Protein AF-A0A2V8XI41-F1 (afdb_monomer_lite)

Structure (mmCIF, N/CA/C/O backbone):
data_AF-A0A2V8XI41-F1
#
_entry.id   AF-A0A2V8XI41-F1
#
loop_
_atom_site.group_PDB
_atom_site.id
_atom_site.type_symbol
_atom_site.label_atom_id
_atom_site.label_alt_id
_atom_site.label_comp_id
_atom_site.label_asym_id
_atom_site.label_entity_id
_atom_site.label_seq_id
_atom_site.pdbx_PDB_ins_code
_atom_site.Cartn_x
_atom_site.Cartn_y
_atom_site.Cartn_z
_atom_site.occupancy
_atom_site.B_iso_or_equiv
_atom_site.auth_seq_id
_atom_site.auth_comp_id
_atom_site.auth_asym_id
_atom_site.auth_atom_id
_atom_site.pdbx_PDB_model_num
ATOM 1 N N . MET A 1 1 ? 23.744 -3.435 17.128 1.00 52.03 1 MET A N 1
ATOM 2 C CA . MET A 1 1 ? 22.306 -3.252 17.400 1.00 52.03 1 MET A CA 1
ATOM 3 C C . MET A 1 1 ? 21.596 -3.872 16.221 1.00 52.03 1 MET A C 1
ATOM 5 O O . MET A 1 1 ? 21.687 -3.334 15.121 1.00 52.03 1 MET A O 1
ATOM 9 N N . ASP A 1 2 ? 21.078 -5.078 16.417 1.00 66.81 2 ASP A N 1
ATOM 10 C CA . ASP A 1 2 ? 20.648 -5.931 15.314 1.00 66.81 2 ASP A CA 1
ATOM 11 C C . ASP A 1 2 ? 19.346 -5.410 14.713 1.00 66.81 2 ASP A C 1
ATOM 13 O O . ASP A 1 2 ? 18.429 -5.002 15.425 1.00 66.81 2 ASP A O 1
ATOM 17 N N . LEU A 1 3 ? 19.260 -5.430 13.382 1.00 59.25 3 LEU A N 1
ATOM 18 C CA . LEU A 1 3 ? 18.092 -5.008 12.600 1.00 59.25 3 LEU A CA 1
ATOM 19 C C . LEU A 1 3 ? 16.779 -5.597 13.158 1.00 59.25 3 LEU A C 1
ATOM 21 O O . LEU A 1 3 ? 15.754 -4.923 13.218 1.00 59.25 3 LEU A O 1
ATOM 25 N N . LEU A 1 4 ? 16.839 -6.844 13.627 1.00 60.44 4 LEU A N 1
ATOM 26 C CA . LEU A 1 4 ? 15.747 -7.568 14.278 1.00 60.44 4 LEU A CA 1
ATOM 27 C C . LEU A 1 4 ? 15.261 -6.890 15.564 1.00 60.44 4 LEU A C 1
ATOM 29 O O . LEU A 1 4 ? 14.059 -6.773 15.790 1.00 60.44 4 LEU A O 1
ATOM 33 N N . GLU A 1 5 ? 16.179 -6.404 16.388 1.00 75.19 5 GLU A N 1
ATOM 34 C CA . GLU A 1 5 ? 15.878 -5.745 17.657 1.00 75.19 5 GLU A CA 1
ATOM 35 C C . GLU A 1 5 ? 15.208 -4.384 17.425 1.00 75.19 5 GLU A C 1
ATOM 37 O O . GLU A 1 5 ? 14.225 -4.043 18.088 1.00 75.19 5 GLU A O 1
ATOM 42 N N . ALA A 1 6 ? 15.659 -3.653 16.399 1.00 71.00 6 ALA A N 1
ATOM 43 C CA . ALA A 1 6 ? 15.021 -2.418 15.948 1.00 71.00 6 ALA A CA 1
ATOM 44 C C . ALA A 1 6 ? 13.604 -2.667 15.400 1.00 71.00 6 ALA A C 1
ATOM 46 O O . ALA A 1 6 ? 12.681 -1.921 15.733 1.00 71.00 6 ALA A O 1
ATOM 47 N N . ILE A 1 7 ? 13.403 -3.739 14.623 1.00 65.94 7 ILE A N 1
ATOM 48 C CA . ILE A 1 7 ? 12.078 -4.142 14.121 1.00 65.94 7 ILE A CA 1
ATOM 49 C C . ILE A 1 7 ? 11.144 -4.485 15.286 1.00 65.94 7 ILE A C 1
ATOM 51 O O . ILE A 1 7 ? 10.020 -3.985 15.324 1.00 65.94 7 ILE A O 1
ATOM 55 N N . PHE A 1 8 ? 11.595 -5.278 16.262 1.00 71.81 8 PHE A N 1
ATOM 56 C CA . PHE A 1 8 ? 10.789 -5.633 17.436 1.00 71.81 8 PHE A CA 1
ATOM 57 C C . PHE A 1 8 ? 10.455 -4.420 18.313 1.00 71.81 8 PHE A C 1
ATOM 59 O O . PHE A 1 8 ? 9.325 -4.307 18.801 1.00 71.81 8 PHE A O 1
ATOM 66 N N . ALA A 1 9 ? 11.401 -3.495 18.497 1.00 75.00 9 ALA A N 1
ATOM 67 C CA . ALA A 1 9 ? 11.170 -2.248 19.221 1.00 75.00 9 ALA A CA 1
ATOM 68 C C . ALA A 1 9 ? 10.137 -1.362 18.507 1.00 75.00 9 ALA A C 1
ATOM 70 O O . ALA A 1 9 ? 9.217 -0.847 19.149 1.00 75.00 9 ALA A O 1
ATOM 71 N N . LEU A 1 10 ? 10.236 -1.251 17.179 1.00 71.19 10 LEU A N 1
ATOM 72 C CA . LEU A 1 10 ? 9.274 -0.530 16.349 1.00 71.19 10 LEU A CA 1
ATOM 73 C C . LEU A 1 10 ? 7.880 -1.169 16.437 1.00 71.19 10 LEU A C 1
ATOM 75 O O . LEU A 1 10 ? 6.897 -0.467 16.664 1.00 71.19 10 LEU A O 1
ATOM 79 N N . LEU A 1 11 ? 7.795 -2.500 16.348 1.00 71.44 11 LEU A N 1
ATOM 80 C CA . LEU A 1 11 ? 6.546 -3.255 16.487 1.00 71.44 11 LEU A CA 1
ATOM 81 C C . LEU A 1 11 ? 5.893 -3.019 17.852 1.00 71.44 11 LEU A C 1
ATOM 83 O O . LEU A 1 11 ? 4.694 -2.751 17.914 1.00 71.44 11 LEU A O 1
ATOM 87 N N . ARG A 1 12 ? 6.672 -3.041 18.942 1.00 73.62 12 ARG A N 1
ATOM 88 C CA . ARG A 1 12 ? 6.181 -2.715 20.294 1.00 73.62 12 ARG A CA 1
ATOM 89 C C . ARG A 1 12 ? 5.678 -1.284 20.405 1.00 73.62 12 ARG A C 1
ATOM 91 O O . ARG A 1 12 ? 4.618 -1.067 20.989 1.00 73.62 12 ARG A O 1
ATOM 98 N N . ALA A 1 13 ? 6.423 -0.317 19.876 1.00 70.88 13 ALA A N 1
ATOM 99 C CA . ALA A 1 13 ? 6.037 1.091 19.923 1.00 70.88 13 ALA A CA 1
ATOM 100 C C . ALA A 1 13 ? 4.737 1.339 19.142 1.00 70.88 13 ALA A C 1
ATOM 102 O O . ALA A 1 13 ? 3.831 2.013 19.637 1.00 70.88 13 ALA A O 1
ATOM 103 N N . VAL A 1 14 ? 4.612 0.729 17.960 1.00 66.56 14 VAL A N 1
ATOM 104 C CA . VAL A 1 14 ? 3.395 0.767 17.139 1.00 66.56 14 VAL A CA 1
ATOM 105 C C . VAL A 1 14 ? 2.228 0.109 17.869 1.00 66.56 14 VAL A C 1
ATOM 107 O O . VAL A 1 14 ? 1.173 0.727 17.987 1.00 66.56 14 VAL A O 1
ATOM 110 N N . LEU A 1 15 ? 2.414 -1.096 18.416 1.00 67.38 15 LEU A N 1
ATOM 111 C CA . LEU A 1 15 ? 1.382 -1.809 19.177 1.00 67.38 15 LEU A CA 1
ATOM 112 C C . LEU A 1 15 ? 0.883 -0.982 20.368 1.00 67.38 15 LEU A C 1
ATOM 114 O O . LEU A 1 15 ? -0.326 -0.845 20.542 1.00 67.38 15 LEU A O 1
ATOM 118 N N . LYS A 1 16 ? 1.794 -0.366 21.131 1.00 67.06 16 LYS A N 1
ATOM 119 C CA . LYS A 1 16 ? 1.453 0.469 22.292 1.00 67.06 16 LYS A CA 1
ATOM 120 C C . LYS A 1 16 ? 0.665 1.724 21.895 1.00 67.06 16 LYS A C 1
ATOM 122 O O . LYS A 1 16 ? -0.341 2.049 22.521 1.00 67.06 16 LYS A O 1
ATOM 127 N N . ALA A 1 17 ? 1.057 2.386 20.807 1.00 60.97 17 ALA A N 1
ATOM 128 C CA . ALA A 1 17 ? 0.324 3.537 20.273 1.00 60.97 17 ALA A CA 1
ATOM 129 C C . ALA A 1 17 ? -1.046 3.158 19.669 1.00 60.97 17 ALA A C 1
ATOM 131 O O . ALA A 1 17 ? -1.939 4.001 19.558 1.00 60.97 17 ALA A O 1
ATOM 132 N N . VAL A 1 18 ? -1.214 1.901 19.249 1.00 60.62 18 VAL A N 1
ATOM 133 C CA . VAL A 1 18 ? -2.460 1.344 18.700 1.00 60.62 18 VAL A CA 1
ATOM 134 C C . VAL A 1 18 ? -3.422 0.877 19.801 1.00 60.62 18 VAL A C 1
ATOM 136 O O . VAL A 1 18 ? -4.619 0.745 19.551 1.00 60.62 18 VAL A O 1
ATOM 139 N N . THR A 1 19 ? -2.957 0.636 21.025 1.00 59.16 19 THR A N 1
ATOM 140 C CA . THR A 1 19 ? -3.825 0.211 22.136 1.00 59.16 19 THR A CA 1
ATOM 141 C C . THR A 1 19 ? -4.549 1.355 22.850 1.00 59.16 19 THR A C 1
ATOM 143 O O . THR A 1 19 ? -5.601 1.106 23.422 1.00 59.16 19 THR A O 1
ATOM 146 N N . GLU A 1 20 ? -4.058 2.597 22.779 1.00 60.56 20 GLU A N 1
ATOM 147 C CA . GLU A 1 20 ? -4.636 3.741 23.521 1.00 60.56 20 GLU A CA 1
ATOM 148 C C . GLU A 1 20 ? -5.759 4.499 22.786 1.00 60.56 20 GLU A C 1
ATOM 150 O O . GLU A 1 20 ? -6.403 5.367 23.371 1.00 60.56 20 GLU A O 1
ATOM 155 N N . LYS A 1 21 ? -6.015 4.211 21.503 1.00 65.00 21 LYS A N 1
ATOM 156 C CA . LYS A 1 21 ? -7.004 4.948 20.693 1.00 65.00 21 LYS A CA 1
ATOM 157 C C . LYS A 1 21 ? -8.330 4.202 20.547 1.00 65.00 21 LYS A C 1
ATOM 159 O O . LYS A 1 21 ? -8.355 2.975 20.490 1.00 65.00 21 LYS A O 1
ATOM 164 N N . SER A 1 22 ? -9.417 4.969 20.407 1.00 76.25 22 SER A N 1
ATOM 165 C CA . SER A 1 22 ? -10.747 4.442 20.076 1.00 76.25 22 SER A CA 1
ATOM 166 C C . SER A 1 22 ? -10.720 3.628 18.778 1.00 76.25 22 SER A C 1
ATOM 168 O O . SER A 1 22 ? -9.953 3.932 17.860 1.00 76.25 22 SER A O 1
ATOM 170 N N . GLU A 1 23 ? -11.557 2.590 18.689 1.00 77.31 23 GLU A N 1
ATOM 171 C CA . GLU A 1 23 ? -11.564 1.661 17.548 1.00 77.31 23 GLU A CA 1
ATOM 172 C C . GLU A 1 23 ? -11.769 2.369 16.202 1.00 77.31 23 GLU A C 1
ATOM 174 O O . GLU A 1 23 ? -11.055 2.082 15.242 1.00 77.31 23 GLU A O 1
ATOM 179 N N . ASP A 1 24 ? -12.654 3.366 16.158 1.00 76.94 24 ASP A N 1
ATOM 180 C CA . ASP A 1 24 ? -12.880 4.219 14.986 1.00 76.94 24 ASP A CA 1
ATOM 181 C C . ASP A 1 24 ? -11.593 4.902 14.499 1.00 76.94 24 ASP A C 1
ATOM 183 O O . ASP A 1 24 ? -11.271 4.875 13.310 1.00 76.94 24 ASP A O 1
ATOM 187 N N . ALA A 1 25 ? -10.821 5.488 15.420 1.00 80.62 25 ALA A N 1
ATOM 188 C CA . ALA A 1 25 ? -9.587 6.193 15.082 1.00 80.62 25 ALA A CA 1
ATOM 189 C C . ALA A 1 25 ? -8.487 5.235 14.598 1.00 80.62 25 ALA A C 1
ATOM 191 O O . ALA A 1 25 ? -7.607 5.630 13.828 1.00 80.62 25 ALA A O 1
ATOM 192 N N . LEU A 1 26 ? -8.519 3.977 15.044 1.00 81.50 26 LEU A N 1
ATOM 193 C CA . LEU A 1 26 ? -7.595 2.942 14.589 1.00 81.50 26 LEU A CA 1
ATOM 194 C C . LEU A 1 26 ? -7.962 2.408 13.205 1.00 81.50 26 LEU A C 1
ATOM 196 O O . LEU A 1 26 ? -7.061 2.211 12.390 1.00 81.50 26 LEU A O 1
ATOM 200 N N . LEU A 1 27 ? -9.253 2.230 12.919 1.00 82.88 27 LEU A N 1
ATOM 201 C CA . LEU A 1 27 ? -9.729 1.871 11.582 1.00 82.88 27 LEU A CA 1
ATOM 202 C C . LEU A 1 27 ? -9.369 2.964 10.574 1.00 82.88 27 LEU A C 1
ATOM 204 O O . LEU A 1 27 ? -8.791 2.673 9.530 1.00 82.88 27 LEU A O 1
ATOM 208 N N . ASP A 1 28 ? -9.598 4.229 10.920 1.00 86.94 28 ASP A N 1
ATOM 209 C CA . ASP A 1 28 ? -9.206 5.365 10.081 1.00 86.94 28 ASP A CA 1
ATOM 210 C C . ASP A 1 28 ? -7.712 5.394 9.784 1.00 86.94 28 ASP A C 1
ATOM 212 O O . ASP A 1 28 ? -7.299 5.688 8.662 1.00 86.94 28 ASP A O 1
ATOM 216 N N . ARG A 1 29 ? -6.895 5.044 10.779 1.00 84.56 29 ARG A N 1
ATOM 217 C CA . ARG A 1 29 ? -5.452 4.934 10.604 1.00 84.56 29 ARG A CA 1
ATOM 218 C C . ARG A 1 29 ? -5.082 3.763 9.696 1.00 84.56 29 ARG A C 1
ATOM 220 O O . ARG A 1 29 ? -4.206 3.932 8.859 1.00 84.56 29 ARG A O 1
ATOM 227 N N . ALA A 1 30 ? -5.758 2.621 9.819 1.00 86.06 30 ALA A N 1
ATOM 228 C CA . ALA A 1 30 ? -5.523 1.451 8.975 1.00 86.06 30 ALA A CA 1
ATOM 229 C C . ALA A 1 30 ? -5.827 1.755 7.501 1.00 86.06 30 ALA A C 1
ATOM 231 O O . ALA A 1 30 ? -4.961 1.585 6.644 1.00 86.06 30 ALA A O 1
ATOM 232 N N . TYR A 1 31 ? -7.016 2.294 7.213 1.00 85.69 31 TYR A N 1
ATOM 233 C CA . TYR A 1 31 ? -7.375 2.721 5.858 1.00 85.69 31 TYR A CA 1
ATOM 234 C C . TYR A 1 31 ? -6.481 3.862 5.363 1.00 85.69 31 TYR A C 1
ATOM 236 O O . TYR A 1 31 ? -6.131 3.886 4.189 1.00 85.69 31 TYR A O 1
ATOM 244 N N . GLY A 1 32 ? -6.051 4.769 6.244 1.00 84.50 32 GLY A N 1
ATOM 245 C CA . GLY A 1 32 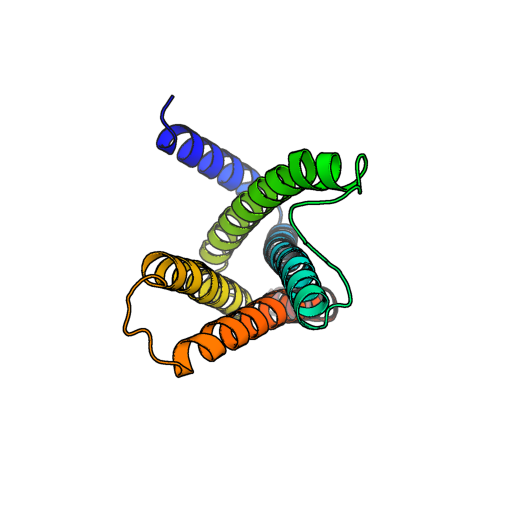? -5.074 5.807 5.917 1.00 84.50 32 GLY A CA 1
ATOM 246 C C . GLY A 1 32 ? -3.705 5.249 5.516 1.00 84.50 32 GLY A C 1
ATOM 247 O O . GLY A 1 32 ? -3.119 5.731 4.551 1.00 84.50 32 GLY A O 1
ATOM 248 N N . CYS A 1 33 ? -3.210 4.211 6.199 1.00 86.50 33 CYS A N 1
ATOM 249 C CA . CYS A 1 33 ? -1.960 3.534 5.845 1.00 86.50 33 CYS A CA 1
ATOM 250 C C . CYS A 1 33 ? -2.032 2.900 4.450 1.00 86.50 33 CYS A C 1
ATOM 252 O O . CYS A 1 33 ? -1.130 3.107 3.640 1.00 86.50 33 CYS A O 1
ATOM 254 N N . PHE A 1 34 ? -3.119 2.187 4.145 1.00 86.06 34 PHE A N 1
ATOM 255 C CA . PHE A 1 34 ? -3.335 1.620 2.811 1.00 86.06 34 PHE A CA 1
ATOM 256 C C . PHE A 1 34 ? -3.544 2.707 1.746 1.00 86.06 34 PHE A C 1
ATOM 258 O O . PHE A 1 34 ? -2.960 2.629 0.671 1.00 86.06 34 PHE A O 1
ATOM 265 N N . GLY A 1 35 ? -4.268 3.781 2.070 1.00 85.50 35 GLY A N 1
ATOM 266 C CA . GLY A 1 35 ? -4.435 4.945 1.192 1.00 85.50 35 GLY A CA 1
ATOM 267 C C . GLY A 1 35 ? -3.107 5.607 0.830 1.00 85.50 35 GLY A C 1
ATOM 268 O O . GLY A 1 35 ? -2.851 5.908 -0.334 1.00 85.50 35 GLY A O 1
ATOM 269 N N . PHE A 1 36 ? -2.232 5.782 1.822 1.00 85.38 36 PHE A N 1
ATOM 270 C CA . PHE A 1 36 ? -0.880 6.293 1.616 1.00 85.38 36 PHE A CA 1
ATOM 271 C C . PHE A 1 36 ? -0.063 5.373 0.703 1.00 85.38 36 PHE A C 1
ATOM 273 O O . PHE A 1 36 ? 0.535 5.855 -0.257 1.00 85.38 36 PHE A O 1
ATOM 280 N N . LEU A 1 37 ? -0.089 4.058 0.944 1.00 83.62 37 LEU A N 1
ATOM 281 C CA . LEU A 1 37 ? 0.574 3.079 0.078 1.00 83.62 37 LEU A CA 1
ATOM 282 C C . LEU A 1 37 ? 0.080 3.179 -1.372 1.00 83.62 37 LEU A C 1
ATOM 284 O O . LEU A 1 37 ? 0.894 3.230 -2.290 1.00 83.62 37 LEU A O 1
ATOM 288 N N . GLY A 1 38 ? -1.235 3.281 -1.581 1.00 81.31 38 GLY A N 1
ATOM 289 C CA . GLY A 1 38 ? -1.828 3.439 -2.910 1.00 81.31 38 GLY A CA 1
ATOM 290 C C . GLY A 1 38 ? -1.360 4.703 -3.629 1.00 81.31 38 GLY A C 1
ATOM 291 O O . GLY A 1 38 ? -0.970 4.631 -4.792 1.00 81.31 38 GLY A O 1
ATOM 292 N N . LEU A 1 39 ? -1.338 5.848 -2.940 1.00 83.56 39 LEU A N 1
ATOM 293 C CA . LEU A 1 39 ? -0.895 7.130 -3.507 1.00 83.56 39 LEU A CA 1
ATOM 294 C C . LEU A 1 39 ? 0.592 7.135 -3.873 1.00 83.56 39 LEU A C 1
ATOM 296 O O . LEU A 1 39 ? 0.968 7.629 -4.941 1.00 83.56 39 LEU A O 1
ATOM 300 N N . VAL A 1 40 ? 1.438 6.573 -3.007 1.00 80.38 40 VAL A N 1
ATOM 301 C CA . VAL A 1 40 ? 2.875 6.475 -3.278 1.00 80.38 40 VAL A CA 1
ATOM 302 C C . VAL A 1 40 ? 3.113 5.570 -4.485 1.00 80.38 40 VAL A C 1
ATOM 304 O O . VAL A 1 40 ? 3.773 5.983 -5.437 1.00 80.38 40 VAL A O 1
ATOM 307 N N . THR A 1 41 ? 2.514 4.378 -4.514 1.00 75.06 41 THR A N 1
ATOM 308 C CA . THR A 1 41 ? 2.688 3.437 -5.630 1.00 75.06 41 THR A CA 1
ATOM 309 C C . THR A 1 41 ? 2.068 3.942 -6.933 1.00 75.06 41 THR A C 1
ATOM 311 O O . THR A 1 41 ? 2.649 3.730 -7.993 1.00 75.06 41 THR A O 1
ATOM 314 N N . MET A 1 42 ? 0.951 4.673 -6.882 1.00 78.81 42 MET A N 1
ATOM 315 C CA . MET A 1 42 ? 0.381 5.349 -8.052 1.00 78.81 42 MET A CA 1
ATOM 316 C C . MET A 1 42 ? 1.347 6.383 -8.626 1.00 78.81 42 MET A C 1
ATOM 318 O O . MET A 1 42 ? 1.525 6.437 -9.839 1.00 78.81 42 MET A O 1
ATOM 322 N N . SER A 1 43 ? 1.993 7.175 -7.768 1.00 73.31 43 SER A N 1
ATOM 323 C CA . SER A 1 43 ? 2.962 8.185 -8.204 1.00 73.31 43 SER A CA 1
ATOM 324 C C . SER A 1 43 ? 4.146 7.538 -8.932 1.00 73.31 43 SER A C 1
ATOM 326 O O . SER A 1 43 ? 4.531 7.999 -10.006 1.00 73.31 43 SER A O 1
ATOM 328 N N . PHE A 1 44 ? 4.659 6.419 -8.407 1.00 71.00 44 PHE A N 1
ATOM 329 C CA . PHE A 1 44 ? 5.685 5.618 -9.085 1.00 71.00 44 PHE A CA 1
ATOM 330 C C . PHE A 1 44 ? 5.185 5.010 -10.404 1.00 71.00 44 PHE A C 1
ATOM 332 O O . PHE A 1 44 ? 5.885 5.080 -11.411 1.00 71.00 44 PHE A O 1
ATOM 339 N N . GLY A 1 45 ? 3.967 4.461 -10.431 1.00 67.69 45 GLY A N 1
ATOM 340 C CA . GLY A 1 45 ? 3.376 3.885 -11.642 1.00 67.69 45 GLY A CA 1
ATOM 341 C C . GLY A 1 45 ? 3.163 4.914 -12.757 1.00 67.69 45 GLY A C 1
ATOM 342 O O . GLY A 1 45 ? 3.451 4.635 -13.918 1.00 67.69 45 GLY A O 1
ATOM 343 N N . ILE A 1 46 ? 2.721 6.126 -12.411 1.00 70.88 46 ILE A N 1
ATOM 344 C CA . ILE A 1 46 ? 2.572 7.235 -13.364 1.00 70.88 46 ILE A CA 1
ATOM 345 C C . ILE A 1 46 ? 3.936 7.671 -13.897 1.00 70.88 46 ILE A C 1
ATOM 347 O O . ILE A 1 46 ? 4.074 7.858 -15.102 1.00 70.88 46 ILE A O 1
ATOM 351 N N . ALA A 1 47 ? 4.946 7.802 -13.033 1.00 66.25 47 ALA A N 1
ATOM 352 C CA . ALA A 1 47 ? 6.300 8.148 -13.460 1.00 66.25 47 ALA A CA 1
ATOM 353 C C . ALA A 1 47 ? 6.864 7.118 -14.457 1.00 66.25 47 ALA A C 1
ATOM 355 O O . ALA A 1 47 ? 7.397 7.506 -15.496 1.00 66.25 47 ALA A O 1
ATOM 356 N N . ALA A 1 48 ? 6.671 5.822 -14.192 1.00 64.38 48 ALA A N 1
ATOM 357 C CA . ALA A 1 48 ? 7.082 4.749 -15.097 1.00 64.38 48 ALA A CA 1
ATOM 358 C C . ALA A 1 48 ? 6.350 4.809 -16.452 1.00 64.38 48 ALA A C 1
ATOM 360 O O . ALA A 1 48 ? 6.988 4.718 -17.500 1.00 64.38 48 ALA A O 1
ATOM 361 N N . LEU A 1 49 ? 5.031 5.039 -16.449 1.00 65.62 49 LEU A N 1
ATOM 362 C CA . LEU A 1 49 ? 4.249 5.204 -17.681 1.00 65.62 49 LEU A CA 1
ATOM 363 C C . LEU A 1 49 ? 4.718 6.414 -18.496 1.00 65.62 49 LEU A C 1
ATOM 365 O O . LEU A 1 49 ? 4.941 6.298 -19.699 1.00 65.62 49 LEU A O 1
ATOM 369 N N . LEU A 1 50 ? 4.906 7.569 -17.854 1.00 66.94 50 LEU A N 1
ATOM 370 C CA . LEU A 1 50 ? 5.388 8.784 -18.519 1.00 66.94 50 LEU A CA 1
ATOM 371 C C . LEU A 1 50 ? 6.784 8.595 -19.128 1.00 66.94 50 LEU A C 1
ATOM 373 O O . LEU A 1 50 ? 7.044 9.115 -20.215 1.00 66.94 50 LEU A O 1
ATOM 377 N N . SER A 1 51 ? 7.645 7.816 -18.467 1.00 60.75 51 SER A N 1
ATOM 378 C CA . SER A 1 51 ? 8.940 7.407 -19.015 1.00 60.75 51 SER A CA 1
ATOM 379 C C . SER A 1 51 ? 8.789 6.558 -20.273 1.00 60.75 51 SER A C 1
ATOM 381 O O . SER A 1 51 ? 9.482 6.787 -21.260 1.00 60.75 51 SER A O 1
ATOM 383 N N . GLN A 1 52 ? 7.872 5.590 -20.260 1.00 64.62 52 GLN A N 1
ATOM 384 C CA . GLN A 1 52 ? 7.668 4.668 -21.376 1.00 64.62 52 GLN A CA 1
ATOM 385 C C . GLN A 1 52 ? 7.100 5.361 -22.624 1.00 64.62 52 GLN A C 1
ATOM 387 O O . GLN A 1 52 ? 7.435 4.985 -23.744 1.00 64.62 52 GLN A O 1
ATOM 392 N N . PHE A 1 53 ? 6.284 6.404 -22.445 1.00 69.50 53 PHE A N 1
ATOM 393 C CA . PHE A 1 53 ? 5.784 7.238 -23.545 1.00 69.50 53 PHE A CA 1
ATOM 394 C C . PHE A 1 53 ? 6.790 8.299 -24.027 1.00 69.50 53 PHE A C 1
ATOM 396 O O . PHE A 1 53 ? 6.444 9.108 -24.887 1.00 69.50 53 PHE A O 1
ATOM 403 N N . GLY A 1 54 ? 8.014 8.334 -23.480 1.00 58.44 54 GLY A N 1
ATOM 404 C CA . GLY A 1 54 ? 9.030 9.333 -23.833 1.00 58.44 54 GLY A CA 1
ATOM 405 C C . GLY A 1 54 ? 8.645 10.768 -23.449 1.00 58.44 54 GLY A C 1
ATOM 406 O O . GLY A 1 54 ? 9.231 11.722 -23.953 1.00 58.44 54 GLY A O 1
ATOM 407 N N . LEU A 1 55 ? 7.645 10.934 -22.575 1.00 59.69 55 LEU A N 1
ATOM 408 C CA . LEU A 1 55 ? 7.181 12.239 -22.094 1.00 59.69 55 LEU A CA 1
ATOM 409 C C . LEU A 1 55 ? 8.073 12.778 -20.969 1.00 59.69 55 LEU A C 1
ATOM 411 O O . LEU A 1 55 ? 8.094 13.983 -20.723 1.00 59.69 55 LEU A O 1
ATOM 415 N N .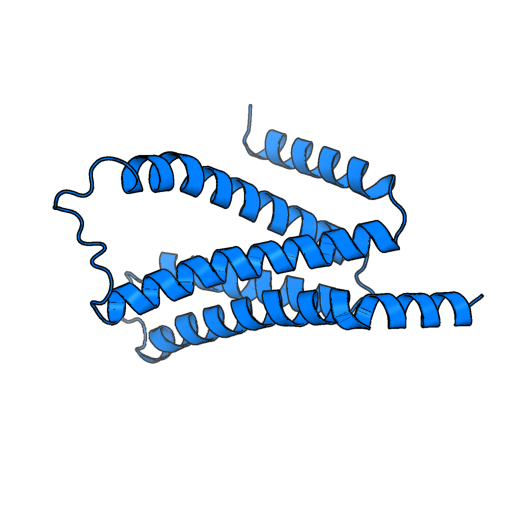 VAL A 1 56 ? 8.803 11.892 -20.288 1.00 54.38 56 VAL A N 1
ATOM 416 C CA . VAL A 1 56 ? 9.793 12.226 -19.261 1.00 54.38 56 VAL A CA 1
ATOM 417 C C . VAL A 1 56 ? 11.013 11.330 -19.464 1.00 54.38 56 VAL A C 1
ATOM 419 O O . VAL A 1 56 ? 10.923 10.121 -19.289 1.00 54.38 56 VAL A O 1
ATOM 422 N N . ASN A 1 57 ? 12.163 11.906 -19.816 1.00 51.34 57 ASN A N 1
ATOM 423 C CA . ASN A 1 57 ? 13.417 11.157 -19.868 1.00 51.34 57 ASN A CA 1
ATOM 424 C C . ASN A 1 57 ? 13.996 11.043 -18.455 1.00 51.34 57 ASN A C 1
ATOM 426 O O . ASN A 1 57 ? 14.529 12.014 -17.922 1.00 51.34 57 ASN A O 1
ATOM 430 N N . PHE A 1 58 ? 13.943 9.845 -17.874 1.00 53.31 58 PHE A N 1
ATOM 431 C CA . PHE A 1 58 ? 14.804 9.459 -16.750 1.00 53.31 58 PHE A CA 1
ATOM 432 C C . PHE A 1 58 ? 16.170 8.977 -17.262 1.00 53.31 58 PHE A C 1
ATOM 434 O O . PHE A 1 58 ? 16.726 8.014 -16.747 1.00 53.31 58 PHE A O 1
ATOM 441 N N . ASP A 1 59 ? 16.677 9.606 -18.325 1.00 45.78 59 ASP A N 1
ATOM 442 C CA . ASP A 1 59 ? 17.958 9.237 -18.909 1.00 45.78 59 ASP A CA 1
ATOM 443 C C . ASP A 1 59 ? 19.083 9.654 -17.954 1.00 45.78 59 ASP A C 1
ATOM 445 O O . ASP A 1 59 ? 19.127 10.780 -17.447 1.00 45.78 59 ASP A O 1
ATOM 449 N N . GLU A 1 60 ? 19.973 8.709 -17.680 1.00 48.91 60 GLU A N 1
ATOM 450 C CA . GLU A 1 60 ? 20.902 8.664 -16.546 1.00 48.91 60 GLU A CA 1
ATOM 451 C C . GLU A 1 60 ? 22.085 9.654 -16.664 1.00 48.91 60 GLU A C 1
ATOM 453 O O . GLU A 1 60 ? 23.071 9.546 -15.939 1.00 48.91 60 GLU A O 1
ATOM 458 N N . GLY A 1 61 ? 22.022 10.638 -17.571 1.00 45.50 61 GLY A N 1
ATOM 459 C CA . GLY A 1 61 ? 23.236 11.277 -18.090 1.00 45.50 61 GLY A CA 1
ATOM 460 C C . GLY A 1 61 ? 23.279 12.794 -18.258 1.00 45.50 61 GLY A C 1
ATOM 461 O O . GLY A 1 61 ? 24.383 13.313 -18.410 1.00 45.50 61 GLY A O 1
ATOM 462 N N . SER A 1 62 ? 22.180 13.561 -18.239 1.00 39.88 62 SER A N 1
ATOM 463 C CA . SER A 1 62 ? 22.303 14.992 -18.590 1.00 39.88 62 SER A CA 1
ATOM 464 C C . SER A 1 62 ? 21.399 15.961 -17.821 1.00 39.88 62 SER A C 1
ATOM 466 O O . SER A 1 62 ? 20.200 16.057 -18.055 1.00 39.88 62 SER A O 1
ATOM 468 N N . HIS A 1 63 ? 22.051 16.762 -16.972 1.00 39.22 63 HIS A N 1
ATOM 469 C CA . HIS A 1 63 ? 21.757 18.175 -16.694 1.00 39.22 63 HIS A CA 1
ATOM 470 C C . HIS A 1 63 ? 20.346 18.567 -16.206 1.00 39.22 63 HIS A C 1
ATOM 472 O O . HIS A 1 63 ? 19.710 19.460 -16.756 1.00 39.22 63 HIS A O 1
ATOM 478 N N . GLY A 1 64 ? 19.932 18.013 -15.062 1.00 3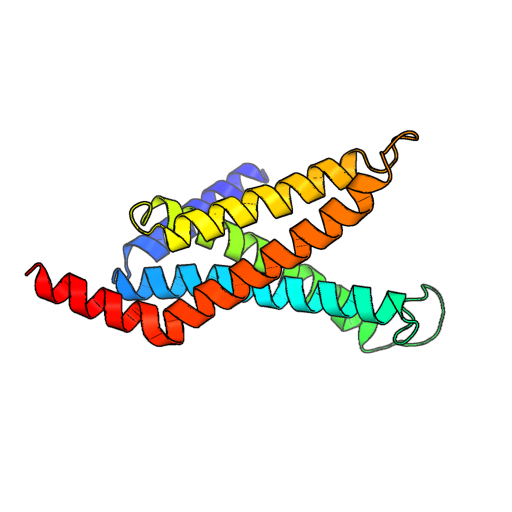8.00 64 GLY A N 1
ATOM 479 C CA . GLY A 1 64 ? 18.852 18.551 -14.215 1.00 38.00 64 GLY A CA 1
ATOM 480 C C . GLY A 1 64 ? 19.311 18.806 -12.773 1.00 38.00 64 GLY A C 1
ATOM 481 O O . GLY A 1 64 ? 18.666 18.372 -11.827 1.00 38.00 64 GLY A O 1
ATOM 482 N N . PHE A 1 65 ? 20.485 19.411 -12.589 1.00 39.91 65 PHE A N 1
ATOM 483 C CA . PHE A 1 65 ? 21.196 19.497 -11.308 1.00 39.91 65 PHE A CA 1
ATOM 484 C C . PHE A 1 65 ? 20.500 20.469 -10.330 1.00 39.91 65 PHE A C 1
ATOM 486 O O . PHE A 1 65 ? 20.682 21.680 -10.410 1.00 39.91 65 PHE A O 1
ATOM 493 N N . GLY A 1 66 ? 19.676 19.949 -9.412 1.00 38.97 66 GLY A N 1
ATOM 494 C CA . GLY A 1 66 ? 19.178 20.717 -8.260 1.00 38.97 66 GLY A CA 1
ATOM 495 C C . GLY A 1 66 ? 17.990 20.085 -7.532 1.00 38.97 66 GLY A C 1
ATOM 496 O O . GLY A 1 66 ? 18.078 19.801 -6.341 1.00 38.97 66 GLY A O 1
ATOM 497 N N . TRP A 1 67 ? 16.894 19.803 -8.240 1.00 41.16 67 TRP A N 1
ATOM 498 C CA . TRP A 1 67 ? 15.651 19.304 -7.623 1.00 41.16 67 TRP A CA 1
ATOM 499 C C . TRP A 1 67 ? 15.486 17.780 -7.697 1.00 41.16 67 TRP A C 1
ATOM 501 O O . TRP A 1 67 ? 14.906 17.183 -6.791 1.00 41.16 67 TRP A O 1
ATOM 511 N N . THR A 1 68 ? 16.051 17.127 -8.714 1.00 46.94 68 THR A N 1
ATOM 512 C CA . THR A 1 68 ? 16.055 15.659 -8.850 1.00 46.94 68 THR A CA 1
ATOM 513 C C . THR A 1 68 ? 17.004 14.990 -7.860 1.00 46.94 68 THR A C 1
ATOM 515 O O . THR A 1 68 ? 16.652 13.957 -7.307 1.00 46.94 68 THR A O 1
ATOM 518 N N . LEU A 1 69 ? 18.155 15.600 -7.551 1.00 43.19 69 LEU A N 1
ATOM 519 C CA . LEU A 1 69 ? 19.108 15.050 -6.580 1.00 43.19 69 LEU A CA 1
ATOM 520 C C . LEU A 1 69 ? 18.561 15.119 -5.143 1.00 43.19 69 LEU A C 1
ATOM 522 O O . LEU A 1 69 ? 18.628 14.139 -4.415 1.00 43.19 69 LEU A O 1
ATOM 526 N N . VAL A 1 70 ? 17.951 16.244 -4.747 1.00 45.78 70 VAL A N 1
ATOM 527 C CA . VAL A 1 70 ? 17.352 16.424 -3.408 1.00 45.78 70 VAL A CA 1
ATOM 528 C C . VAL A 1 70 ? 16.066 15.599 -3.258 1.00 45.78 70 VAL A C 1
ATOM 530 O O . VAL A 1 70 ? 15.861 14.952 -2.230 1.00 45.78 70 VAL A O 1
ATOM 533 N N . GLY A 1 71 ? 15.227 15.554 -4.299 1.00 48.81 71 GLY A N 1
ATOM 534 C CA . GLY A 1 71 ? 14.035 14.704 -4.343 1.00 48.81 71 GLY A CA 1
ATOM 535 C C . GLY A 1 71 ? 14.365 13.207 -4.297 1.00 48.81 71 GLY A C 1
ATOM 536 O O . GLY A 1 71 ? 13.753 12.463 -3.534 1.00 48.81 71 GLY A O 1
ATOM 537 N N . ALA A 1 72 ? 15.375 12.754 -5.041 1.00 50.16 72 ALA A N 1
ATOM 538 C CA . ALA A 1 72 ? 15.783 11.351 -5.039 1.00 50.16 72 ALA A CA 1
ATOM 539 C C . ALA A 1 72 ? 16.561 10.956 -3.771 1.00 50.16 72 ALA A C 1
ATOM 541 O O . ALA A 1 72 ? 16.322 9.875 -3.238 1.00 50.16 72 ALA A O 1
ATOM 542 N N . MET A 1 73 ? 17.445 11.818 -3.247 1.00 50.31 73 MET A N 1
ATOM 543 C CA . MET A 1 73 ? 18.288 11.491 -2.084 1.00 50.31 73 MET A CA 1
ATOM 544 C C . MET A 1 73 ? 17.584 11.625 -0.732 1.00 50.31 73 MET A C 1
ATOM 546 O O . MET A 1 73 ? 17.966 10.923 0.198 1.00 50.31 73 MET A O 1
ATOM 550 N N . LEU A 1 74 ? 16.586 12.504 -0.582 1.00 56.50 74 LEU A N 1
ATOM 551 C CA . LEU A 1 74 ? 15.871 12.673 0.694 1.00 56.50 74 LEU A CA 1
ATOM 552 C C . LEU A 1 74 ? 14.437 12.156 0.631 1.00 56.50 74 LEU A C 1
ATOM 554 O O . LEU A 1 74 ? 14.015 11.406 1.508 1.00 56.50 74 LEU A O 1
ATOM 558 N N . LEU A 1 75 ? 13.691 12.517 -0.411 1.00 62.84 75 LEU A N 1
ATOM 559 C CA . LEU A 1 75 ? 12.279 12.149 -0.547 1.00 62.84 75 LEU A CA 1
ATOM 560 C C . LEU A 1 75 ? 12.124 10.655 -0.864 1.00 62.84 75 LEU A C 1
ATOM 562 O O . LEU A 1 75 ? 11.246 10.012 -0.298 1.00 62.84 75 LEU A O 1
ATOM 566 N N . GLY A 1 76 ? 13.025 10.081 -1.669 1.00 64.06 76 GLY A N 1
ATOM 567 C CA . GLY A 1 76 ? 13.079 8.641 -1.945 1.00 64.06 76 GLY A CA 1
ATOM 568 C C . GLY A 1 76 ? 13.209 7.787 -0.673 1.00 64.06 76 GLY A C 1
ATOM 569 O O . GLY A 1 76 ? 12.302 7.003 -0.384 1.00 64.06 76 GLY A O 1
ATOM 570 N N . PRO A 1 77 ? 14.272 7.957 0.139 1.00 64.94 77 PRO A N 1
ATOM 571 C CA . PRO A 1 77 ? 14.439 7.219 1.391 1.00 64.94 77 PRO A CA 1
ATOM 572 C C . PRO A 1 77 ? 13.332 7.489 2.410 1.00 64.94 77 PRO A C 1
ATOM 574 O O . PRO A 1 77 ? 12.877 6.558 3.073 1.00 64.94 77 PRO A O 1
ATOM 577 N N . LEU A 1 78 ? 12.854 8.734 2.522 1.00 69.94 78 LEU A N 1
ATOM 578 C CA . LEU A 1 78 ? 11.772 9.081 3.447 1.00 69.94 78 LEU A CA 1
ATOM 579 C C . LEU A 1 78 ? 10.450 8.400 3.055 1.00 69.94 78 LEU A C 1
ATOM 581 O O . LEU A 1 78 ? 9.742 7.887 3.923 1.00 69.94 78 LEU A O 1
ATOM 585 N N . LEU A 1 79 ? 10.136 8.343 1.756 1.00 69.38 79 LEU A N 1
ATOM 586 C CA . LEU A 1 79 ? 8.988 7.601 1.233 1.00 69.38 79 LEU A CA 1
ATOM 587 C C . LEU A 1 79 ? 9.152 6.097 1.453 1.00 69.38 79 LEU A C 1
ATOM 589 O O . LEU A 1 79 ? 8.186 5.444 1.832 1.00 69.38 79 LEU A O 1
ATOM 593 N N . LEU A 1 80 ? 10.359 5.554 1.289 1.00 71.19 80 LEU A N 1
ATOM 594 C CA . LEU A 1 80 ? 10.667 4.148 1.572 1.00 71.19 80 LEU A CA 1
ATOM 595 C C . LEU A 1 80 ? 10.419 3.796 3.043 1.00 71.19 80 LEU A C 1
ATOM 597 O O . LEU A 1 80 ? 9.701 2.840 3.340 1.00 71.19 80 LEU A O 1
ATOM 601 N N . VAL A 1 81 ? 10.933 4.610 3.966 1.00 75.12 81 VAL A N 1
ATOM 602 C CA . VAL A 1 81 ? 10.682 4.457 5.408 1.00 75.12 81 VAL A CA 1
ATOM 603 C C . VAL A 1 81 ? 9.189 4.603 5.716 1.00 75.12 81 VAL A C 1
ATOM 605 O O . VAL A 1 81 ? 8.632 3.800 6.468 1.00 75.12 81 VAL A O 1
ATOM 608 N N . GLY A 1 82 ? 8.517 5.578 5.100 1.00 75.44 82 GLY A N 1
ATOM 609 C CA . GLY A 1 82 ? 7.076 5.783 5.233 1.00 75.44 82 GLY A CA 1
ATOM 610 C C . GLY A 1 82 ? 6.254 4.588 4.746 1.00 75.44 82 GLY A C 1
ATOM 611 O O . GLY A 1 82 ? 5.323 4.173 5.433 1.00 75.44 82 GLY A O 1
ATOM 612 N N . MET A 1 83 ? 6.613 3.990 3.606 1.00 78.19 83 MET A N 1
ATOM 613 C CA . MET A 1 83 ? 5.965 2.793 3.060 1.00 78.19 83 MET A CA 1
ATOM 614 C C . MET A 1 83 ? 6.163 1.581 3.969 1.00 78.19 83 MET A C 1
ATOM 616 O O . MET A 1 83 ? 5.200 0.863 4.237 1.00 78.19 83 MET A O 1
ATOM 620 N N . LEU A 1 84 ? 7.376 1.374 4.492 1.00 77.31 84 LEU A N 1
ATOM 621 C CA . LEU A 1 84 ? 7.650 0.300 5.450 1.00 77.31 84 LEU A CA 1
ATOM 622 C C . LEU A 1 84 ? 6.795 0.464 6.709 1.00 77.31 84 LEU A C 1
ATOM 624 O O . LEU A 1 84 ? 6.121 -0.475 7.134 1.00 77.31 84 LEU A O 1
ATOM 628 N N . PHE A 1 85 ? 6.757 1.673 7.270 1.00 78.31 85 PHE A N 1
ATOM 629 C CA . PHE A 1 85 ? 5.971 1.951 8.467 1.00 78.31 85 PHE A CA 1
ATOM 630 C C . PHE A 1 85 ? 4.463 1.813 8.218 1.00 78.31 85 PHE A C 1
ATOM 632 O O . PHE A 1 85 ? 3.755 1.231 9.042 1.00 78.31 85 PHE A O 1
ATOM 639 N N . ALA A 1 86 ? 3.967 2.307 7.079 1.00 81.31 86 ALA A N 1
ATOM 640 C CA . ALA A 1 86 ? 2.565 2.195 6.686 1.00 81.31 86 ALA A CA 1
ATOM 641 C C . ALA A 1 86 ? 2.153 0.738 6.442 1.00 81.31 86 ALA A C 1
ATOM 643 O O . ALA A 1 86 ? 1.079 0.339 6.886 1.00 81.31 86 ALA A O 1
ATOM 644 N N . SER A 1 87 ? 3.014 -0.065 5.816 1.00 79.75 87 SER A N 1
ATOM 645 C CA . SER A 1 87 ? 2.785 -1.497 5.601 1.00 79.75 87 SER A CA 1
ATOM 646 C C . SER A 1 87 ? 2.715 -2.255 6.929 1.00 79.75 87 SER A C 1
ATOM 648 O O . SER A 1 87 ? 1.718 -2.921 7.207 1.00 79.75 87 SER A O 1
ATOM 650 N N . VAL A 1 88 ? 3.702 -2.066 7.815 1.00 81.00 88 VAL A N 1
ATOM 651 C CA . VAL A 1 88 ? 3.711 -2.703 9.145 1.00 81.00 88 VAL A CA 1
ATOM 652 C C . VAL A 1 88 ? 2.488 -2.281 9.961 1.00 81.00 88 VAL A C 1
ATOM 654 O O . VAL A 1 88 ? 1.790 -3.134 10.507 1.00 81.00 88 VAL A O 1
ATOM 657 N N . CYS A 1 89 ? 2.177 -0.983 10.014 1.00 81.56 89 CYS A N 1
ATOM 658 C CA . CYS A 1 89 ? 0.997 -0.491 10.726 1.00 81.56 89 CYS A CA 1
ATOM 659 C C . CYS A 1 89 ? -0.306 -1.041 10.134 1.00 81.56 89 CYS A C 1
ATOM 661 O O . CYS A 1 89 ? -1.178 -1.465 10.892 1.00 81.56 89 CYS A O 1
ATOM 663 N N . GLY A 1 90 ? -0.441 -1.057 8.805 1.00 79.88 90 GLY A N 1
ATOM 664 C CA . GLY A 1 90 ? -1.617 -1.577 8.109 1.00 79.88 90 GLY A CA 1
ATOM 665 C C . GLY A 1 90 ? -1.847 -3.059 8.396 1.00 79.88 90 GLY A C 1
ATOM 666 O O . GLY A 1 90 ? -2.965 -3.451 8.734 1.00 79.88 90 GLY A O 1
ATOM 667 N N . ILE A 1 91 ? -0.789 -3.873 8.357 1.00 79.62 91 ILE A N 1
ATOM 668 C CA . ILE A 1 91 ? -0.853 -5.310 8.661 1.00 79.62 91 ILE A CA 1
ATOM 669 C C . ILE A 1 91 ? -1.206 -5.537 10.136 1.00 79.62 91 ILE A C 1
ATOM 671 O O . ILE A 1 91 ? -2.145 -6.275 10.431 1.00 79.62 91 ILE A O 1
ATOM 675 N N . VAL A 1 92 ? -0.521 -4.868 11.071 1.00 82.50 92 VAL A N 1
ATOM 676 C CA . VAL A 1 92 ? -0.790 -5.003 12.517 1.00 82.50 92 VAL A CA 1
ATOM 677 C C . VAL A 1 92 ? -2.237 -4.625 12.849 1.00 82.50 92 VAL A C 1
ATOM 679 O O . VAL A 1 92 ? -2.914 -5.328 13.602 1.00 82.50 92 VAL A O 1
ATOM 682 N N . LEU A 1 93 ? -2.744 -3.542 12.256 1.00 81.25 93 LEU A N 1
ATOM 683 C CA . LEU A 1 93 ? -4.135 -3.128 12.430 1.00 81.25 93 LEU A CA 1
ATOM 684 C C . LEU A 1 93 ? -5.113 -4.106 11.771 1.00 81.25 93 LEU A C 1
ATOM 686 O O . LEU A 1 93 ? -6.177 -4.358 12.332 1.00 81.25 93 LEU A O 1
ATOM 690 N N . THR A 1 94 ? -4.751 -4.713 10.641 1.00 82.75 94 THR A N 1
ATOM 691 C CA . THR A 1 94 ? -5.575 -5.749 10.002 1.00 82.75 94 THR A CA 1
ATOM 692 C C . THR A 1 94 ? -5.694 -6.993 10.880 1.00 82.75 94 THR A C 1
ATOM 694 O O . THR A 1 94 ? -6.786 -7.540 10.998 1.00 82.75 94 THR A O 1
ATOM 697 N N . VAL A 1 95 ? -4.619 -7.403 11.563 1.00 82.19 95 VAL A N 1
ATOM 698 C CA . VAL A 1 95 ? -4.666 -8.512 12.535 1.00 82.19 95 VAL A CA 1
ATOM 699 C C . VAL A 1 95 ? -5.612 -8.180 13.693 1.00 82.19 95 VAL A C 1
ATOM 701 O O . VAL A 1 95 ? -6.431 -9.015 14.075 1.00 82.19 95 VAL A O 1
ATOM 704 N N . LYS A 1 96 ? -5.566 -6.944 14.215 1.00 80.94 96 LYS A N 1
ATOM 705 C CA . LYS A 1 96 ? -6.484 -6.481 15.273 1.00 80.94 96 LYS A CA 1
ATOM 706 C C . LYS A 1 96 ? -7.946 -6.459 14.807 1.00 80.94 96 LYS A C 1
ATOM 708 O O . LYS A 1 96 ? -8.836 -6.830 15.566 1.00 80.94 96 LYS A O 1
ATOM 713 N N . PHE A 1 97 ? -8.192 -6.059 13.561 1.00 81.44 97 PHE A N 1
ATOM 714 C CA . PHE A 1 97 ? -9.527 -5.927 12.973 1.00 81.44 97 PHE A CA 1
ATOM 715 C C . PHE A 1 97 ? -9.823 -7.002 11.921 1.00 81.44 97 PHE A C 1
ATOM 717 O O . PHE A 1 97 ? -10.480 -6.716 10.923 1.00 81.44 97 PHE A O 1
ATOM 724 N N . TRP A 1 98 ? -9.400 -8.253 12.139 1.00 77.94 98 TRP A N 1
ATOM 725 C CA . TRP A 1 98 ? -9.568 -9.339 11.157 1.00 77.94 98 TRP A CA 1
ATOM 726 C C . TRP A 1 98 ? -11.034 -9.529 10.710 1.00 77.94 98 TRP A C 1
ATOM 728 O O . TRP A 1 98 ? -11.317 -9.862 9.562 1.00 77.94 98 TRP A O 1
ATOM 738 N N . ARG A 1 99 ? -12.009 -9.212 11.568 1.00 78.88 99 ARG A N 1
ATOM 739 C CA . ARG A 1 99 ? -13.437 -9.261 11.204 1.00 78.88 99 ARG A CA 1
ATOM 740 C C . ARG A 1 99 ? -13.843 -8.281 10.087 1.00 78.88 99 ARG A C 1
ATOM 742 O O . ARG A 1 99 ? -14.897 -8.466 9.483 1.00 78.88 99 ARG A O 1
ATOM 749 N N . HIS A 1 100 ? -13.035 -7.264 9.779 1.00 79.12 100 HIS A N 1
ATOM 750 C CA . HIS A 1 100 ? -13.275 -6.330 8.675 1.00 79.12 100 HIS A CA 1
ATOM 751 C C . HIS A 1 100 ? -12.727 -6.874 7.355 1.00 79.12 100 HIS A C 1
ATOM 753 O O . HIS A 1 100 ? -11.555 -6.694 7.025 1.00 79.12 100 HIS A O 1
ATOM 759 N N . SER A 1 101 ? -13.601 -7.476 6.546 1.00 80.81 101 SER A N 1
ATOM 760 C CA . SER A 1 101 ? -13.225 -8.108 5.272 1.00 80.81 101 SER A CA 1
ATOM 761 C C . SER A 1 101 ? -12.470 -7.178 4.313 1.00 80.81 101 SER A C 1
ATOM 763 O O . SER A 1 101 ? -11.548 -7.621 3.640 1.00 80.81 101 SER A O 1
ATOM 765 N N . ALA A 1 102 ? -12.805 -5.884 4.270 1.00 82.00 102 ALA A N 1
ATOM 766 C CA . ALA A 1 102 ? -12.119 -4.923 3.402 1.00 82.00 102 ALA A CA 1
ATOM 767 C C . ALA A 1 102 ? -10.651 -4.683 3.810 1.00 82.00 102 ALA A C 1
ATOM 769 O O . ALA A 1 102 ? -9.795 -4.555 2.937 1.00 82.00 102 ALA A O 1
ATOM 770 N N . LEU A 1 103 ? -10.339 -4.688 5.113 1.00 82.25 103 LEU A N 1
ATOM 771 C CA . LEU A 1 103 ? -8.957 -4.589 5.603 1.00 82.25 103 LEU A CA 1
ATOM 772 C C . LEU A 1 103 ? -8.163 -5.861 5.296 1.00 82.25 103 LEU A C 1
ATOM 774 O O . LEU A 1 103 ? -7.007 -5.783 4.890 1.00 82.25 103 LEU A O 1
ATOM 778 N N . VAL A 1 104 ? -8.800 -7.029 5.413 1.00 84.88 104 VAL A N 1
ATOM 779 C CA . VAL A 1 104 ? -8.181 -8.308 5.034 1.00 84.88 104 VAL A CA 1
ATOM 780 C C . VAL A 1 104 ? -7.824 -8.314 3.551 1.00 84.88 104 VAL A C 1
ATOM 782 O O . VAL A 1 104 ? -6.697 -8.656 3.205 1.00 84.88 104 VAL A O 1
ATOM 785 N N . VAL A 1 105 ? -8.743 -7.883 2.682 1.00 85.62 105 VAL A N 1
ATOM 786 C CA . VAL A 1 105 ? -8.483 -7.767 1.239 1.00 85.62 105 VAL A CA 1
ATOM 787 C C . VAL A 1 105 ? -7.303 -6.830 0.974 1.00 85.62 105 VAL A C 1
ATOM 789 O O . VAL A 1 105 ? -6.396 -7.208 0.239 1.00 85.62 105 VAL A O 1
ATOM 792 N N . LEU A 1 106 ? -7.258 -5.657 1.614 1.00 85.12 106 LEU A N 1
ATOM 793 C CA . LEU A 1 106 ? -6.142 -4.712 1.484 1.00 85.12 106 LEU A CA 1
ATOM 794 C C . LEU A 1 106 ? -4.798 -5.319 1.906 1.00 85.12 106 LEU A C 1
ATOM 796 O O . LEU A 1 106 ? -3.803 -5.175 1.192 1.00 85.12 106 LEU A O 1
ATOM 800 N N . SER A 1 107 ? -4.766 -6.044 3.024 1.00 83.12 107 SER A N 1
ATOM 801 C CA . SER A 1 107 ? -3.551 -6.713 3.491 1.00 83.12 107 SER A CA 1
ATOM 802 C C . SER A 1 107 ? -3.121 -7.842 2.553 1.00 83.12 107 SER A C 1
ATOM 804 O O . SER A 1 107 ? -1.935 -7.954 2.252 1.00 83.12 107 SER A O 1
ATOM 806 N N . VAL A 1 108 ? -4.056 -8.668 2.072 1.00 84.88 108 VAL A N 1
ATOM 807 C CA . VAL A 1 108 ? -3.750 -9.784 1.159 1.00 84.88 108 VAL A CA 1
ATOM 808 C C . VAL A 1 108 ? -3.230 -9.257 -0.171 1.00 84.88 108 VAL A C 1
ATOM 810 O O . VAL A 1 108 ? -2.172 -9.692 -0.616 1.00 84.88 108 VAL A O 1
ATOM 813 N N . VAL A 1 109 ? -3.920 -8.282 -0.772 1.00 84.44 109 VAL A N 1
ATOM 814 C CA . VAL A 1 109 ? -3.464 -7.625 -2.005 1.00 84.44 109 VAL A CA 1
ATOM 815 C C . VAL A 1 109 ? -2.079 -7.026 -1.797 1.00 84.44 109 VAL A C 1
ATOM 817 O O . VAL A 1 109 ? -1.215 -7.173 -2.658 1.00 84.44 109 VAL A O 1
ATOM 820 N N . SER A 1 110 ? -1.822 -6.422 -0.635 1.00 80.00 110 SER A N 1
ATOM 821 C CA . SER A 1 110 ? -0.510 -5.841 -0.374 1.00 80.00 110 SER A CA 1
ATOM 822 C C . SER A 1 110 ? 0.606 -6.870 -0.273 1.00 80.00 110 SER A C 1
ATOM 824 O O . SER A 1 110 ? 1.660 -6.683 -0.876 1.00 80.00 110 SER A O 1
ATOM 826 N N . ILE A 1 111 ? 0.370 -7.982 0.420 1.00 80.88 111 ILE A N 1
ATOM 827 C CA . ILE A 1 111 ? 1.349 -9.067 0.539 1.00 80.88 111 ILE A CA 1
ATOM 828 C C . ILE A 1 111 ? 1.590 -9.732 -0.820 1.00 80.88 111 ILE A C 1
ATOM 830 O O . ILE A 1 111 ? 2.741 -9.951 -1.189 1.00 80.88 111 ILE A O 1
ATOM 834 N N . VAL A 1 112 ? 0.530 -10.027 -1.578 1.00 81.25 112 VAL A N 1
ATOM 835 C CA . VAL A 1 112 ? 0.635 -10.716 -2.873 1.00 81.25 112 VAL A CA 1
ATOM 836 C C . VAL A 1 112 ? 1.340 -9.842 -3.904 1.00 81.25 112 VAL A C 1
ATOM 838 O O . VAL A 1 112 ? 2.247 -10.320 -4.577 1.00 81.25 112 VAL A O 1
ATOM 841 N N . CYS A 1 113 ? 0.974 -8.567 -4.020 1.00 77.69 113 CYS A N 1
ATOM 842 C CA . CYS A 1 113 ? 1.564 -7.693 -5.030 1.00 77.69 113 CYS A CA 1
ATOM 843 C C . CYS A 1 113 ? 3.000 -7.282 -4.675 1.00 77.69 113 CYS A C 1
ATOM 845 O O . CYS A 1 113 ? 3.857 -7.296 -5.553 1.00 77.69 113 CYS A O 1
ATOM 847 N N . VAL A 1 114 ? 3.301 -6.972 -3.406 1.00 72.69 114 VAL A N 1
ATOM 848 C CA . VAL A 1 114 ? 4.673 -6.614 -2.993 1.00 72.69 114 VAL A CA 1
ATOM 849 C C . VAL A 1 114 ? 5.573 -7.849 -2.942 1.00 72.69 114 VAL A C 1
ATOM 851 O O . VAL A 1 114 ? 6.670 -7.836 -3.497 1.00 72.69 114 VAL A O 1
ATOM 854 N N . GLY A 1 115 ? 5.113 -8.936 -2.320 1.00 70.69 115 GLY A N 1
ATOM 855 C CA . GLY A 1 115 ? 5.860 -10.193 -2.251 1.00 70.69 115 GLY A CA 1
ATOM 856 C C . GLY A 1 115 ? 6.055 -10.825 -3.628 1.00 70.69 115 GLY A C 1
ATOM 857 O O . GLY A 1 115 ? 7.162 -11.242 -3.960 1.00 70.69 115 GLY A O 1
ATOM 858 N N . GLY A 1 116 ? 5.013 -10.819 -4.464 1.00 68.56 116 GLY A N 1
ATOM 859 C CA . GLY A 1 116 ? 5.077 -11.292 -5.846 1.00 68.56 116 GLY A CA 1
ATOM 860 C C . GLY A 1 116 ? 6.052 -10.485 -6.701 1.00 68.56 116 GLY A C 1
ATOM 861 O O . GLY A 1 116 ? 6.833 -11.079 -7.440 1.00 68.56 116 GLY A O 1
ATOM 862 N N . ALA A 1 117 ? 6.086 -9.155 -6.549 1.00 68.56 117 ALA A N 1
ATOM 863 C CA . ALA A 1 117 ? 7.060 -8.309 -7.240 1.00 68.56 117 ALA A CA 1
ATOM 864 C C . ALA A 1 117 ? 8.508 -8.600 -6.807 1.00 68.56 117 ALA A C 1
ATOM 866 O O . ALA A 1 117 ? 9.394 -8.661 -7.653 1.00 68.56 117 ALA A O 1
ATOM 867 N N . MET A 1 118 ? 8.765 -8.842 -5.517 1.00 66.00 118 MET A N 1
ATOM 868 C CA . MET A 1 118 ? 10.111 -9.195 -5.034 1.00 66.00 118 MET A CA 1
ATOM 869 C C . MET A 1 118 ? 10.575 -10.563 -5.554 1.00 66.00 118 MET A C 1
ATOM 871 O O . MET A 1 118 ? 11.731 -10.729 -5.952 1.00 66.00 118 MET A O 1
ATOM 875 N N . ILE A 1 119 ? 9.668 -11.543 -5.604 1.00 69.56 119 ILE A N 1
ATOM 876 C CA . ILE A 1 119 ? 9.956 -12.858 -6.194 1.00 69.56 119 ILE A CA 1
ATOM 877 C C . ILE A 1 119 ? 10.237 -12.715 -7.696 1.00 69.56 119 ILE A C 1
ATOM 879 O O . ILE A 1 119 ? 11.193 -13.305 -8.189 1.00 69.56 119 ILE A O 1
ATOM 883 N N . TYR A 1 120 ? 9.462 -11.890 -8.404 1.00 66.75 120 TYR A N 1
ATOM 884 C CA . TYR A 1 120 ? 9.695 -11.589 -9.816 1.00 66.75 120 TYR A CA 1
ATOM 885 C C . TYR A 1 120 ? 11.078 -10.970 -10.054 1.00 66.75 120 TYR A C 1
ATOM 887 O O . TYR A 1 120 ? 11.839 -11.499 -10.853 1.00 66.75 120 TYR A O 1
ATOM 895 N N . ILE A 1 121 ? 11.441 -9.912 -9.318 1.00 68.00 121 ILE A N 1
ATOM 896 C CA . ILE A 1 121 ? 12.737 -9.219 -9.459 1.00 68.00 121 ILE A CA 1
ATOM 897 C C . ILE A 1 121 ? 13.915 -10.155 -9.147 1.00 68.00 121 ILE A C 1
ATOM 899 O O . ILE A 1 121 ? 14.940 -10.112 -9.812 1.00 68.00 121 ILE A O 1
ATOM 903 N N . SER A 1 122 ? 13.778 -11.037 -8.155 1.00 68.12 122 SER A N 1
ATOM 904 C CA . SER A 1 122 ? 14.838 -12.007 -7.824 1.00 68.12 122 SER A CA 1
ATOM 905 C C . SER A 1 122 ? 15.036 -13.103 -8.877 1.00 68.12 122 SER A C 1
ATOM 907 O O . SER A 1 122 ? 16.061 -13.780 -8.850 1.00 68.12 122 SER A O 1
ATOM 909 N N . HIS A 1 123 ? 14.083 -13.279 -9.797 1.00 66.00 123 HIS A N 1
ATOM 910 C CA . HIS A 1 123 ? 14.133 -14.287 -10.859 1.00 66.00 123 HIS A CA 1
ATOM 911 C C . HIS A 1 123 ? 14.092 -13.676 -12.269 1.00 66.00 123 HIS A C 1
ATOM 913 O O . HIS A 1 123 ? 14.097 -14.426 -13.242 1.00 66.00 123 HIS A O 1
ATOM 919 N N . SER A 1 124 ? 14.063 -12.346 -12.408 1.00 63.22 124 SER A N 1
ATOM 920 C CA . SER A 1 124 ? 13.908 -11.671 -13.704 1.00 63.22 124 SER A CA 1
ATOM 921 C C . SER A 1 124 ? 15.124 -11.818 -14.618 1.00 63.22 124 SER A C 1
ATOM 923 O O . SER A 1 124 ? 14.982 -11.704 -15.829 1.00 63.22 124 SER A O 1
ATOM 925 N N . ASP A 1 125 ? 16.292 -12.144 -14.058 1.00 59.78 125 ASP A N 1
ATOM 926 C CA . ASP A 1 125 ? 17.511 -12.447 -14.821 1.00 59.78 125 ASP A CA 1
ATOM 927 C C . ASP A 1 125 ? 17.542 -13.897 -15.342 1.00 59.78 125 ASP A C 1
ATOM 929 O O . ASP A 1 125 ? 18.495 -14.312 -16.009 1.00 59.78 125 ASP A O 1
ATOM 933 N N . ALA A 1 126 ? 16.515 -14.702 -15.047 1.00 57.72 126 ALA A N 1
ATOM 934 C CA . ALA A 1 126 ? 16.425 -16.056 -15.567 1.00 57.72 126 ALA A CA 1
ATOM 935 C C . ALA A 1 126 ? 16.129 -16.014 -17.083 1.00 57.72 126 ALA A C 1
ATOM 937 O O . ALA A 1 126 ? 15.094 -15.482 -17.489 1.00 57.72 126 ALA A O 1
ATOM 938 N N . PRO A 1 127 ? 16.960 -16.645 -17.935 1.00 55.59 127 PRO A N 1
ATOM 939 C CA . PRO A 1 127 ? 16.900 -16.511 -19.398 1.00 55.59 127 PRO A CA 1
ATOM 940 C C . PRO A 1 127 ? 15.634 -17.086 -20.067 1.00 55.59 127 PRO A C 1
ATOM 942 O O . PRO A 1 127 ? 15.532 -17.069 -21.287 1.00 55.59 127 PRO A O 1
ATOM 945 N N . ASN A 1 128 ? 14.669 -17.593 -19.295 1.00 59.97 128 ASN A N 1
ATOM 946 C CA . ASN A 1 128 ? 13.463 -18.267 -19.779 1.00 59.97 128 ASN A CA 1
ATOM 947 C C . ASN A 1 128 ? 12.176 -17.725 -19.141 1.00 59.97 128 ASN A C 1
ATOM 949 O O . ASN A 1 128 ? 11.197 -18.469 -19.031 1.00 59.97 128 ASN A O 1
ATOM 953 N N . LEU A 1 129 ? 12.154 -16.472 -18.674 1.00 60.97 129 LEU A N 1
ATOM 954 C CA . LEU A 1 129 ? 10.926 -15.922 -18.109 1.00 60.97 129 LEU A CA 1
ATOM 955 C C . LEU A 1 129 ? 9.842 -15.825 -19.206 1.00 60.97 129 LEU A C 1
ATOM 957 O O . LEU A 1 129 ? 10.062 -15.183 -20.233 1.00 60.97 129 LEU A O 1
ATOM 961 N N . PRO A 1 130 ? 8.682 -16.483 -19.044 1.00 64.56 130 PRO A N 1
ATOM 962 C CA . PRO A 1 130 ? 7.634 -16.457 -20.055 1.00 64.56 130 PRO A CA 1
ATOM 963 C C . PRO A 1 130 ? 7.104 -15.037 -20.291 1.00 64.56 130 PRO A C 1
ATOM 965 O O . PRO A 1 130 ? 6.723 -14.370 -19.337 1.00 64.56 130 PRO A O 1
ATOM 968 N N . HIS A 1 131 ? 6.948 -14.608 -21.548 1.00 63.50 131 HIS A N 1
ATOM 969 C CA . HIS A 1 131 ? 6.436 -13.266 -21.895 1.00 63.50 131 HIS A CA 1
ATOM 970 C C . HIS A 1 131 ? 5.075 -12.892 -21.277 1.00 63.50 131 HIS A C 1
ATOM 972 O O . HIS A 1 131 ? 4.731 -11.717 -21.192 1.00 63.50 131 HIS A O 1
ATOM 978 N N . TYR A 1 132 ? 4.266 -13.857 -20.827 1.00 65.00 132 TYR A N 1
ATOM 979 C CA . TYR A 1 132 ? 3.017 -13.539 -20.128 1.00 65.00 132 TYR A CA 1
ATOM 980 C C . TYR A 1 132 ? 3.240 -12.975 -18.711 1.00 65.00 132 TYR A C 1
ATOM 982 O O . TYR A 1 132 ? 2.338 -12.333 -18.169 1.00 65.00 132 TYR A O 1
ATOM 990 N N . LEU A 1 133 ? 4.413 -13.198 -18.105 1.00 64.69 133 LEU A N 1
ATOM 991 C CA . LEU A 1 133 ? 4.764 -12.673 -16.783 1.00 64.69 133 LEU A CA 1
ATOM 992 C C . LEU A 1 133 ? 5.047 -11.164 -16.804 1.00 64.69 133 LEU A C 1
ATOM 994 O O . LEU A 1 133 ? 4.756 -10.504 -15.807 1.00 64.69 133 LEU A O 1
ATOM 998 N N . ASP A 1 134 ? 5.473 -10.603 -17.939 1.00 64.94 134 ASP A N 1
ATOM 999 C CA . ASP A 1 134 ? 5.667 -9.153 -18.102 1.00 64.94 134 ASP A CA 1
ATOM 1000 C C . ASP A 1 134 ? 4.350 -8.390 -17.856 1.00 64.94 134 ASP A C 1
ATOM 1002 O O . ASP A 1 134 ? 4.287 -7.413 -17.105 1.00 64.94 134 ASP A O 1
ATOM 1006 N N . ASN A 1 135 ? 3.247 -8.905 -18.409 1.00 67.69 135 ASN A N 1
ATOM 1007 C CA . ASN A 1 135 ? 1.912 -8.338 -18.208 1.00 67.69 135 ASN A CA 1
ATOM 1008 C C . ASN A 1 135 ? 1.375 -8.591 -16.793 1.00 67.69 135 ASN A C 1
ATOM 1010 O O . ASN A 1 135 ? 0.617 -7.776 -16.264 1.00 67.69 135 ASN A O 1
ATOM 1014 N N . ALA A 1 136 ? 1.757 -9.704 -16.160 1.00 70.06 136 ALA A N 1
ATOM 1015 C CA . ALA A 1 136 ? 1.301 -10.048 -14.816 1.00 70.06 136 ALA A CA 1
ATOM 1016 C C . ALA A 1 136 ? 1.787 -9.034 -13.767 1.00 70.06 136 ALA A C 1
ATOM 1018 O O . ALA A 1 136 ? 1.028 -8.690 -12.859 1.00 70.06 136 ALA A O 1
ATOM 1019 N N . VAL A 1 137 ? 3.005 -8.503 -13.920 1.00 69.25 137 VAL A N 1
ATOM 1020 C CA . VAL A 1 137 ? 3.546 -7.453 -13.040 1.00 69.25 137 VAL A CA 1
ATOM 1021 C C . VAL A 1 137 ? 2.751 -6.155 -13.186 1.00 69.25 137 VAL A C 1
ATOM 1023 O O . VAL A 1 137 ? 2.332 -5.575 -12.182 1.00 69.25 137 VAL A O 1
ATOM 1026 N N . ALA A 1 138 ? 2.472 -5.731 -14.421 1.00 70.19 138 ALA A N 1
ATOM 1027 C CA . ALA A 1 138 ? 1.686 -4.525 -14.687 1.00 70.19 138 ALA A CA 1
ATOM 1028 C C . ALA A 1 138 ? 0.246 -4.645 -14.156 1.00 70.19 138 ALA A C 1
ATOM 1030 O O . ALA A 1 138 ? -0.256 -3.735 -13.490 1.00 70.19 138 ALA A O 1
ATOM 1031 N N . ILE A 1 139 ? -0.403 -5.792 -14.383 1.00 78.00 139 ILE A N 1
ATOM 1032 C CA . ILE A 1 139 ? -1.746 -6.085 -13.863 1.00 78.00 139 ILE A CA 1
ATOM 1033 C C . ILE A 1 139 ? -1.731 -6.114 -12.329 1.00 78.00 139 ILE A C 1
ATOM 1035 O O . ILE A 1 139 ? -2.596 -5.510 -11.692 1.00 78.00 139 ILE A O 1
ATOM 1039 N N . GLY A 1 140 ? -0.734 -6.761 -11.721 1.00 78.06 140 GLY A N 1
ATOM 1040 C CA . GLY A 1 140 ? -0.570 -6.820 -10.270 1.00 78.06 140 GLY A CA 1
ATOM 1041 C C . GLY A 1 140 ? -0.397 -5.437 -9.639 1.00 78.06 140 GLY A C 1
ATOM 1042 O O . GLY A 1 140 ? -1.036 -5.143 -8.627 1.00 78.06 140 GLY A O 1
ATOM 1043 N N . ALA A 1 141 ? 0.400 -4.564 -10.259 1.00 73.75 141 ALA A N 1
ATOM 1044 C CA . ALA A 1 141 ? 0.570 -3.179 -9.825 1.00 73.75 141 ALA A CA 1
ATOM 1045 C C . ALA A 1 141 ? -0.730 -2.369 -9.965 1.00 73.75 141 ALA A C 1
ATOM 1047 O O . ALA A 1 141 ? -1.105 -1.648 -9.039 1.00 73.75 141 ALA A O 1
ATOM 1048 N N . ALA A 1 142 ? -1.458 -2.526 -11.074 1.00 77.81 142 ALA A N 1
ATOM 1049 C CA . ALA A 1 142 ? -2.740 -1.856 -11.286 1.00 77.81 142 ALA A CA 1
ATOM 1050 C C . ALA A 1 142 ? -3.790 -2.278 -10.245 1.00 77.81 142 ALA A C 1
ATOM 1052 O O . ALA A 1 142 ? -4.465 -1.423 -9.669 1.00 77.81 142 ALA A O 1
ATOM 1053 N N . ILE A 1 143 ? -3.887 -3.580 -9.948 1.00 83.56 143 ILE A N 1
ATOM 1054 C CA . ILE A 1 143 ? -4.777 -4.115 -8.906 1.00 83.56 143 ILE A CA 1
ATOM 1055 C C . ILE A 1 143 ? -4.379 -3.570 -7.533 1.00 83.56 143 ILE A C 1
ATOM 1057 O O . ILE A 1 143 ? -5.246 -3.134 -6.773 1.00 83.56 143 ILE A O 1
ATOM 1061 N N . TYR A 1 144 ? -3.081 -3.550 -7.221 1.00 82.75 144 TYR A N 1
ATOM 1062 C CA . TYR A 1 144 ? -2.576 -3.018 -5.958 1.00 82.75 144 TYR A CA 1
ATOM 1063 C C . TYR A 1 144 ? -2.922 -1.539 -5.777 1.00 82.75 144 TYR A C 1
ATOM 1065 O O . TYR A 1 144 ? -3.444 -1.164 -4.726 1.00 82.75 144 TYR A O 1
ATOM 1073 N N . ILE A 1 145 ? -2.675 -0.709 -6.795 1.00 82.12 145 ILE A N 1
ATOM 1074 C CA . ILE A 1 145 ? -2.996 0.723 -6.775 1.00 82.12 145 ILE A CA 1
ATOM 1075 C C . ILE A 1 145 ? -4.507 0.918 -6.625 1.00 82.12 145 ILE A C 1
ATOM 1077 O O . ILE A 1 145 ? -4.954 1.656 -5.748 1.00 82.12 145 ILE A O 1
ATOM 1081 N N . ALA A 1 146 ? -5.305 0.220 -7.437 1.00 85.00 146 ALA A N 1
ATOM 1082 C CA . ALA A 1 146 ? -6.756 0.340 -7.409 1.00 85.00 146 ALA A CA 1
ATOM 1083 C C . ALA A 1 146 ? -7.329 -0.051 -6.040 1.00 85.00 146 ALA A C 1
ATOM 1085 O O . ALA A 1 146 ? -8.117 0.702 -5.472 1.00 85.00 146 ALA A O 1
ATOM 1086 N N . ALA A 1 147 ? -6.904 -1.179 -5.467 1.00 86.00 147 ALA A N 1
ATOM 1087 C CA . ALA A 1 147 ? -7.371 -1.624 -4.157 1.00 86.00 147 ALA A CA 1
ATOM 1088 C C . ALA A 1 147 ? -6.988 -0.630 -3.051 1.00 86.00 147 ALA A C 1
ATOM 1090 O O . ALA A 1 147 ? -7.850 -0.217 -2.271 1.00 86.00 147 ALA A O 1
ATOM 1091 N N . ASN A 1 148 ? -5.722 -0.201 -3.022 1.00 86.12 148 ASN A N 1
ATOM 1092 C CA . ASN A 1 148 ? -5.194 0.710 -2.007 1.00 86.12 148 ASN A CA 1
ATOM 1093 C C . ASN A 1 148 ? -5.686 2.157 -2.147 1.00 86.12 148 ASN A C 1
ATOM 1095 O O . ASN A 1 148 ? -5.524 2.934 -1.216 1.00 86.12 148 ASN A O 1
ATOM 1099 N N . ILE A 1 149 ? -6.327 2.536 -3.255 1.00 86.81 149 ILE A N 1
ATOM 1100 C CA . ILE A 1 149 ? -6.977 3.848 -3.395 1.00 86.81 149 ILE A CA 1
ATOM 1101 C C . ILE A 1 149 ? -8.484 3.733 -3.174 1.00 86.81 149 ILE A C 1
ATOM 1103 O O . ILE A 1 149 ? -9.049 4.468 -2.363 1.00 86.81 149 ILE A O 1
ATOM 1107 N N . LEU A 1 150 ? -9.150 2.803 -3.862 1.00 88.25 150 LEU A N 1
ATOM 1108 C CA . LEU A 1 150 ? -10.610 2.724 -3.887 1.00 88.25 150 LEU A CA 1
ATOM 1109 C C . LEU A 1 150 ? -11.197 2.265 -2.551 1.00 88.25 150 LEU A C 1
ATOM 1111 O O . LEU A 1 150 ? -12.208 2.821 -2.121 1.00 88.25 150 LEU A O 1
ATOM 1115 N N . LEU A 1 151 ? -10.582 1.290 -1.869 1.00 86.75 151 LEU A N 1
ATOM 1116 C CA . LEU A 1 151 ? -11.112 0.791 -0.594 1.00 86.75 151 LEU A CA 1
ATOM 1117 C C . LEU A 1 151 ? -10.951 1.824 0.536 1.00 86.75 151 LEU A C 1
ATOM 1119 O O . LEU A 1 151 ? -11.935 2.073 1.240 1.00 86.75 151 LEU A O 1
ATOM 1123 N N . PRO A 1 152 ? -9.797 2.505 0.687 1.00 86.81 152 PRO A N 1
ATOM 1124 C CA . PRO A 1 152 ? -9.691 3.647 1.589 1.00 86.81 152 PRO A CA 1
ATOM 1125 C C . PRO A 1 152 ? -10.615 4.804 1.212 1.00 86.81 152 PRO A C 1
ATOM 1127 O O . PRO A 1 152 ? -11.306 5.329 2.084 1.00 86.81 152 PRO A O 1
ATOM 1130 N N . ALA A 1 153 ? -10.702 5.178 -0.069 1.00 88.12 153 ALA A N 1
ATOM 1131 C CA . ALA A 1 153 ? -11.597 6.251 -0.508 1.00 88.12 153 ALA A CA 1
ATOM 1132 C C . ALA A 1 153 ? -13.063 5.942 -0.167 1.00 88.12 153 ALA A C 1
ATOM 1134 O O . ALA A 1 153 ? -13.768 6.792 0.383 1.00 88.12 153 ALA A O 1
ATOM 1135 N N . TRP A 1 154 ? -13.510 4.706 -0.407 1.00 90.25 154 TRP A N 1
ATOM 1136 C CA . TRP A 1 154 ? -14.835 4.247 -0.001 1.00 90.25 154 TRP A CA 1
ATOM 1137 C C . TRP A 1 154 ? -15.029 4.314 1.519 1.00 90.25 154 TRP A C 1
ATOM 1139 O O . TRP A 1 154 ? -16.085 4.764 1.978 1.00 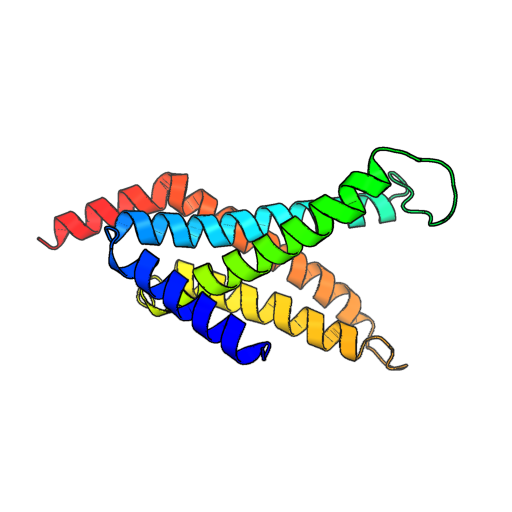90.25 154 TRP A O 1
ATOM 1149 N N . TRP A 1 155 ? -14.027 3.911 2.310 1.00 89.62 155 TRP A N 1
ATOM 1150 C CA . TRP A 1 155 ? -14.091 3.979 3.772 1.00 89.62 155 TRP A CA 1
ATOM 1151 C C . TRP A 1 155 ? -14.334 5.408 4.267 1.00 89.62 155 TRP A C 1
ATOM 1153 O O . TRP A 1 155 ? -15.265 5.638 5.047 1.00 89.62 155 TRP A O 1
ATOM 1163 N N . PHE A 1 156 ? -13.546 6.366 3.773 1.0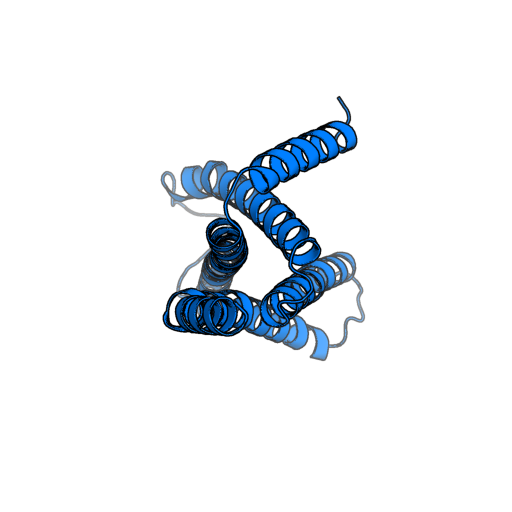0 87.31 156 PHE A N 1
ATOM 1164 C CA . PHE A 1 156 ? -13.655 7.773 4.162 1.00 87.31 156 PHE A CA 1
ATOM 1165 C C . PHE A 1 156 ? -14.931 8.443 3.629 1.00 87.31 156 PHE A C 1
ATOM 1167 O O . PHE A 1 156 ? -15.495 9.296 4.314 1.00 87.31 156 PHE A O 1
ATOM 1174 N N . ALA A 1 157 ? -15.429 8.039 2.457 1.00 86.75 157 ALA A N 1
ATOM 1175 C CA . ALA A 1 157 ? -16.655 8.593 1.883 1.00 86.75 157 ALA A CA 1
ATOM 1176 C C . ALA A 1 157 ? -17.931 8.047 2.550 1.00 86.75 157 ALA A C 1
ATOM 1178 O O . ALA A 1 157 ? -18.845 8.805 2.881 1.00 86.75 157 ALA A O 1
ATOM 1179 N N . MET A 1 158 ? -18.020 6.725 2.731 1.00 87.06 158 MET A N 1
ATOM 1180 C CA . MET A 1 158 ? -19.258 6.048 3.143 1.00 87.06 158 MET A CA 1
ATOM 1181 C C . MET A 1 158 ? -19.056 4.965 4.207 1.00 87.06 158 MET A C 1
ATOM 1183 O O . MET A 1 158 ? -19.937 4.779 5.054 1.00 87.06 158 MET A O 1
ATOM 1187 N N . GLY A 1 159 ? -17.931 4.246 4.186 1.00 79.88 159 GLY A N 1
ATOM 1188 C CA . GLY A 1 159 ? -17.697 3.082 5.046 1.00 79.88 159 GLY A CA 1
ATOM 1189 C C . GLY A 1 159 ? -17.762 3.401 6.540 1.00 79.88 159 GLY A C 1
ATOM 1190 O O . GLY A 1 159 ? -18.476 2.710 7.270 1.00 79.88 159 GLY A O 1
ATOM 1191 N N . ARG A 1 160 ? -17.143 4.503 6.987 1.00 81.88 160 ARG A N 1
ATOM 1192 C CA . ARG A 1 160 ? -17.162 4.921 8.403 1.00 81.88 160 ARG A CA 1
ATOM 1193 C C . ARG A 1 160 ? -18.579 5.192 8.920 1.00 81.88 160 ARG A C 1
ATOM 1195 O O . ARG A 1 160 ? -18.916 4.814 10.039 1.00 81.88 160 ARG A O 1
ATOM 1202 N N . ARG A 1 161 ? -19.435 5.818 8.100 1.00 82.06 161 ARG A N 1
ATOM 1203 C CA . ARG A 1 161 ? -20.834 6.112 8.470 1.00 82.06 161 ARG A CA 1
ATOM 1204 C C . ARG A 1 161 ? -21.642 4.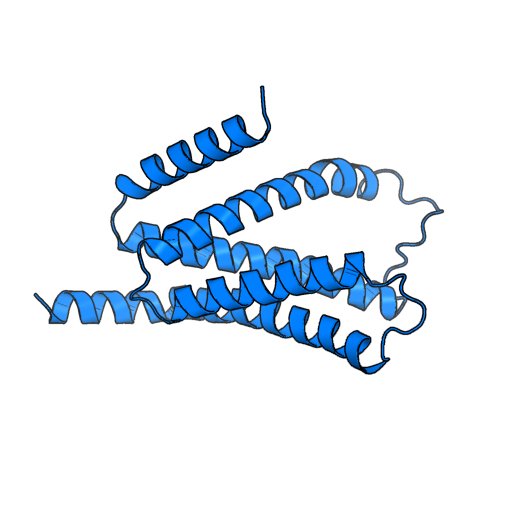827 8.628 1.00 82.06 161 ARG A C 1
ATOM 1206 O O . ARG A 1 161 ? -22.346 4.670 9.621 1.00 82.06 161 ARG A O 1
ATOM 1213 N N . ARG A 1 162 ? -21.487 3.890 7.683 1.00 78.56 162 ARG A N 1
ATOM 1214 C CA . ARG A 1 162 ? -22.135 2.569 7.747 1.00 78.56 162 ARG A CA 1
ATOM 1215 C C . ARG A 1 162 ? -21.651 1.754 8.944 1.00 78.56 162 ARG A C 1
ATOM 1217 O O . ARG A 1 162 ? -22.457 1.070 9.569 1.00 78.56 162 ARG A O 1
ATOM 1224 N N . TYR A 1 163 ? -20.365 1.837 9.275 1.00 76.00 163 TYR A N 1
ATOM 1225 C CA . TYR A 1 163 ? -19.808 1.151 10.436 1.00 76.00 163 TYR A CA 1
ATOM 1226 C C . TYR A 1 163 ? -20.415 1.666 11.743 1.00 76.00 163 TYR A C 1
ATOM 1228 O O . TYR A 1 163 ? -20.984 0.874 12.490 1.00 76.00 163 TYR A O 1
ATOM 1236 N N . ARG A 1 164 ? -20.425 2.989 11.957 1.00 74.25 164 ARG A N 1
ATOM 1237 C CA . ARG A 1 164 ? -21.057 3.600 13.140 1.00 74.25 164 ARG A CA 1
ATOM 1238 C C . ARG A 1 164 ? -22.535 3.254 13.264 1.00 74.25 164 ARG A C 1
ATOM 1240 O O . ARG A 1 164 ? -22.982 2.912 14.349 1.00 74.25 164 ARG A O 1
ATOM 1247 N N . SER A 1 165 ? -23.282 3.285 12.158 1.00 74.06 165 SER A N 1
ATOM 1248 C CA . SER A 1 165 ? -24.704 2.922 12.187 1.00 74.06 165 SER A CA 1
ATOM 1249 C C . SER A 1 165 ? -24.947 1.461 12.570 1.00 74.06 165 SER A C 1
ATOM 1251 O O . SER A 1 165 ? -25.953 1.164 13.197 1.00 74.06 165 SER A O 1
ATOM 1253 N N . LYS A 1 166 ? -24.035 0.547 12.206 1.00 74.88 166 LYS A N 1
ATOM 1254 C CA . LYS A 1 166 ? -24.140 -0.869 12.579 1.00 74.88 166 LYS A CA 1
ATOM 1255 C C . LYS A 1 166 ? -23.711 -1.115 14.022 1.00 74.88 166 LYS A C 1
ATOM 1257 O O . LYS A 1 166 ? -24.351 -1.917 14.681 1.00 74.88 166 LYS A O 1
ATOM 1262 N N . ALA A 1 167 ? -22.677 -0.419 14.498 1.00 65.25 167 ALA A N 1
ATOM 1263 C CA . ALA A 1 167 ? -22.236 -0.497 15.888 1.00 65.25 167 ALA A CA 1
ATOM 1264 C C . ALA A 1 167 ? -23.335 -0.016 16.851 1.00 65.25 167 ALA A C 1
ATOM 1266 O O . ALA A 1 167 ? -23.660 -0.717 17.797 1.00 65.25 167 ALA A O 1
ATOM 1267 N N . LEU A 1 168 ? -23.982 1.112 16.536 1.00 61.62 168 LEU A N 1
ATOM 1268 C CA . LEU A 1 168 ? -25.101 1.656 17.318 1.00 61.62 168 LEU A CA 1
ATOM 1269 C C . LEU A 1 168 ? -26.385 0.816 17.238 1.00 61.62 168 LEU A C 1
ATOM 1271 O O . LEU A 1 168 ? -27.254 0.962 18.081 1.00 61.62 168 LEU A O 1
ATOM 1275 N N . ALA A 1 169 ? -26.540 -0.026 16.213 1.00 63.66 169 ALA A N 1
ATOM 1276 C CA . ALA A 1 169 ? -27.690 -0.924 16.080 1.00 63.66 169 ALA A CA 1
ATOM 1277 C C . ALA A 1 169 ? -27.499 -2.266 16.813 1.00 63.66 169 ALA A C 1
ATOM 1279 O O . ALA A 1 169 ? -28.400 -3.104 16.785 1.00 63.66 169 ALA A O 1
ATOM 1280 N N . GLN A 1 170 ? -26.315 -2.504 17.387 1.00 57.19 170 GLN A N 1
ATOM 1281 C CA . GLN A 1 170 ? -25.988 -3.692 18.181 1.00 57.19 170 GLN A CA 1
ATOM 1282 C C . GLN A 1 170 ? -25.910 -3.403 19.693 1.00 57.19 170 GLN A C 1
ATOM 1284 O O . GLN A 1 170 ? -25.712 -4.349 20.454 1.00 57.19 170 GLN A O 1
ATOM 1289 N N . GLU A 1 171 ? -26.065 -2.137 20.102 1.00 47.66 171 GLU A N 1
ATOM 1290 C CA . GLU A 1 171 ? -26.338 -1.704 21.485 1.00 47.66 171 GLU A CA 1
ATOM 1291 C C . GLU A 1 171 ? -27.848 -1.676 21.756 1.00 47.66 171 GLU A C 1
ATOM 1293 O O . GLU A 1 171 ? -28.237 -2.038 22.890 1.00 47.66 171 GLU A O 1
#

Foldseek 3Di:
DDPVVVVVVLLVVLVVVLVPDDLLVLVLLLLVLLLLLLVVLVVVVVVVVCCVVVVDDPDVDDDPPDCCCCCCVPVVVVSVVSNVSSLSSNVVSCVVPVVPVLSVVLNVLVCCLVVVVVVCVVCVPPPDDDPVVVVVNVVSSVVSSCSSNVSSVCCVPPVSVVVVVVVVVVD

Secondary structure (DSSP, 8-state):
--HHHHHHHHHHHHHHHHHSS-HHHHHHHHHHHHHHHHHHHHHHHHHHHHHHTTSS---TTS--TTHHHHIIIIIHHHHHHHHHHHHHHHHHHHHHTTT-HHHHHHHHHHHHHHHHHHHHHHHTTSTT--THHHHHHHHHHHHHHHHHHHHHHHIIIIIHHHHHHHHHT--

Sequence (171 aa):
MDLLEAIFALLRAVLKAVTEKSEDALLDRAYGCFGFLGLVTMSFGIAALLSQFGLVNFDEGSHGFGWTLVGAMLLGPLLLVGMLFASVCGIVLTVKFWRHSALVVLSVVSIVCVGGAMIYISHSDAPNLPHYLDNAVAIGAAIYIAANILLPAWWFAMGRRRYRSKALAQE

Radius of gyration: 19.04 Å; chains: 1; bounding box: 51×39×47 Å

pLDDT: mean 71.22, std 12.6, range [38.0, 90.25]